Protein AF-A0A830C134-F1 (afdb_monomer)

pLDDT: mean 72.04, std 15.64, range [42.56, 89.25]

Solvent-accessible surface area (backbone atoms only — not comparable to full-atom values): 4432 Å² total; per-residue (Å²): 132,84,79,70,89,72,57,67,67,67,53,51,63,68,41,47,77,33,81,44,78,48,73,47,98,86,76,50,62,48,48,27,32,28,69,47,71,52,100,72,60,33,37,34,31,45,41,78,62,81,86,74,74,102,62,100,78,69,74,84,62,72,46,76,46,77,62,130

Sequence (68 aa):
MQTVPVNPKPFLNNLTGKPVMVKLKWGMEYKGFLVSVDSYMNLQVHITQVFFCNACATLFLPKYVKMQ

Organism: NCBI:txid374723

Structure (mmCIF, N/CA/C/O backbone):
data_AF-A0A830C134-F1
#
_entry.id   AF-A0A830C134-F1
#
loop_
_atom_site.group_PDB
_atom_site.id
_atom_site.type_symbol
_atom_site.label_atom_id
_atom_site.label_alt_id
_atom_site.label_comp_id
_atom_site.label_asym_id
_atom_site.label_entity_id
_atom_site.label_seq_id
_atom_site.pdbx_PDB_ins_code
_atom_site.Cartn_x
_atom_site.Cartn_y
_atom_site.Cartn_z
_atom_site.occupancy
_atom_site.B_iso_or_equiv
_atom_site.auth_seq_id
_atom_site.auth_comp_id
_atom_site.auth_asym_id
_atom_site.auth_atom_id
_atom_site.pdbx_PDB_model_num
ATOM 1 N N . MET A 1 1 ? 10.483 -24.764 -11.330 1.00 49.19 1 MET A N 1
ATOM 2 C CA . MET A 1 1 ? 9.221 -24.013 -11.165 1.00 49.19 1 MET A CA 1
ATOM 3 C C . MET A 1 1 ? 9.182 -22.961 -12.266 1.00 49.19 1 MET A C 1
ATOM 5 O O . MET A 1 1 ? 9.964 -22.022 -12.201 1.00 49.19 1 MET A O 1
ATOM 9 N N . GLN A 1 2 ? 8.408 -23.164 -13.335 1.00 51.47 2 GLN A N 1
ATOM 10 C CA . GLN A 1 2 ? 8.270 -22.151 -14.387 1.00 51.47 2 GLN A CA 1
ATOM 11 C C . GLN A 1 2 ? 7.532 -20.948 -13.792 1.00 51.47 2 GLN A C 1
ATOM 13 O O . GLN A 1 2 ? 6.424 -21.095 -13.276 1.00 51.47 2 GLN A O 1
ATOM 18 N N . THR A 1 3 ? 8.161 -19.775 -13.800 1.00 59.66 3 THR A N 1
ATOM 19 C CA . THR A 1 3 ? 7.528 -18.538 -13.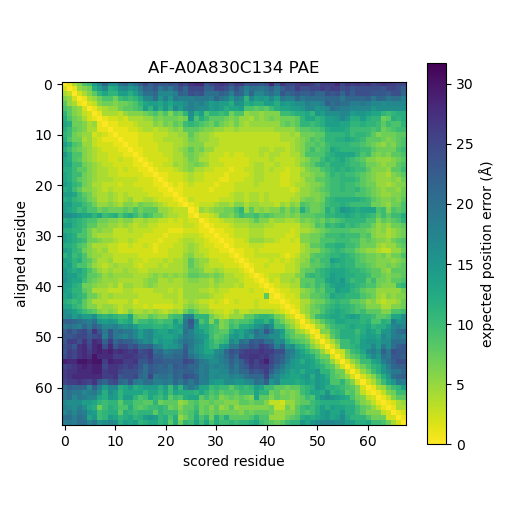344 1.00 59.66 3 THR A CA 1
ATOM 20 C C . THR A 1 3 ? 6.565 -18.095 -14.433 1.00 59.66 3 THR A C 1
ATOM 22 O O . THR A 1 3 ? 6.947 -17.394 -15.369 1.00 59.66 3 THR A O 1
ATOM 25 N N . VAL A 1 4 ? 5.322 -18.565 -14.354 1.00 72.88 4 VAL A N 1
ATOM 26 C CA . VAL A 1 4 ? 4.240 -18.024 -15.177 1.00 72.88 4 VAL A CA 1
ATOM 27 C C . VAL A 1 4 ? 4.251 -16.503 -14.996 1.00 72.88 4 VAL A C 1
ATOM 29 O O . VAL A 1 4 ? 4.279 -16.055 -13.846 1.00 72.88 4 VAL A O 1
ATOM 32 N N . PRO A 1 5 ? 4.288 -15.704 -16.075 1.00 69.62 5 PRO A N 1
ATOM 33 C CA . PRO A 1 5 ? 4.284 -14.254 -15.958 1.00 69.62 5 PRO A CA 1
ATOM 34 C C . PRO A 1 5 ? 2.958 -13.829 -15.327 1.00 69.62 5 PRO A C 1
ATOM 36 O O . PRO A 1 5 ? 1.909 -13.815 -15.971 1.00 69.62 5 PRO A O 1
ATOM 39 N N . VAL A 1 6 ? 2.992 -13.550 -14.025 1.00 70.31 6 VAL A N 1
ATOM 40 C CA . VAL A 1 6 ? 1.806 -13.150 -13.276 1.00 70.31 6 VAL A CA 1
ATOM 41 C C . VAL A 1 6 ? 1.603 -11.668 -13.519 1.00 70.31 6 VAL A C 1
ATOM 43 O O . VAL A 1 6 ? 2.438 -10.838 -13.158 1.00 70.31 6 VAL A O 1
ATOM 46 N N . ASN A 1 7 ? 0.492 -11.330 -14.160 1.00 78.19 7 ASN A N 1
ATOM 47 C CA . ASN A 1 7 ? 0.168 -9.942 -14.424 1.00 78.19 7 ASN A CA 1
ATOM 48 C C . ASN A 1 7 ? -0.092 -9.231 -13.070 1.00 78.19 7 ASN A C 1
ATOM 50 O O . ASN A 1 7 ? -0.809 -9.771 -12.222 1.00 78.19 7 ASN A O 1
ATOM 54 N N . PRO A 1 8 ? 0.463 -8.034 -12.822 1.00 78.81 8 PRO A N 1
ATOM 55 C CA . PRO A 1 8 ? 0.468 -7.434 -11.483 1.00 78.81 8 PRO A CA 1
ATOM 56 C C . PRO A 1 8 ? -0.932 -7.034 -10.991 1.00 78.81 8 PRO A C 1
ATOM 58 O O . PRO A 1 8 ? -1.228 -7.144 -9.804 1.00 78.81 8 PRO A O 1
ATOM 61 N N . LYS A 1 9 ? -1.833 -6.642 -11.904 1.00 80.06 9 LYS A N 1
ATOM 62 C CA . LYS A 1 9 ? -3.235 -6.314 -11.585 1.00 80.06 9 LYS A CA 1
ATOM 63 C C . LYS A 1 9 ? -4.017 -7.499 -10.992 1.00 80.06 9 LYS A C 1
ATOM 65 O O . LYS A 1 9 ? -4.531 -7.364 -9.883 1.00 80.06 9 LYS A O 1
ATOM 70 N N . PRO A 1 10 ? -4.123 -8.662 -11.668 1.00 84.62 10 PRO A N 1
ATOM 71 C CA . PRO A 1 10 ? -4.821 -9.810 -11.092 1.00 84.62 10 PRO A CA 1
ATOM 72 C C . PRO A 1 10 ? -4.122 -10.366 -9.847 1.00 84.62 10 PRO A C 1
ATOM 74 O O . PRO A 1 10 ? -4.808 -10.887 -8.973 1.00 84.62 10 PRO A O 1
ATOM 77 N N . PHE A 1 11 ? -2.799 -10.214 -9.726 1.00 85.81 11 PHE A N 1
ATOM 78 C CA . PHE A 1 11 ? -2.066 -10.603 -8.521 1.00 85.81 11 PHE A CA 1
ATOM 79 C C . PHE A 1 11 ? -2.519 -9.811 -7.288 1.00 85.81 11 PHE A C 1
ATOM 81 O O . PHE A 1 11 ? -2.874 -10.410 -6.275 1.00 85.81 11 PHE A O 1
ATOM 88 N N . LEU A 1 12 ? -2.586 -8.480 -7.383 1.00 84.31 12 LEU A N 1
ATOM 89 C CA . LEU A 1 12 ? -3.025 -7.642 -6.264 1.00 84.31 12 LEU A CA 1
ATOM 90 C C . LEU A 1 12 ? -4.488 -7.870 -5.887 1.00 84.31 12 LEU A C 1
ATOM 92 O O . LEU A 1 12 ? -4.798 -7.963 -4.703 1.00 84.31 12 LEU A O 1
ATOM 96 N N . ASN A 1 13 ? -5.368 -8.042 -6.876 1.00 84.88 13 ASN A N 1
ATOM 97 C CA . ASN A 1 13 ? -6.773 -8.359 -6.615 1.00 84.88 13 ASN A CA 1
ATOM 98 C C . ASN A 1 13 ? -6.941 -9.693 -5.8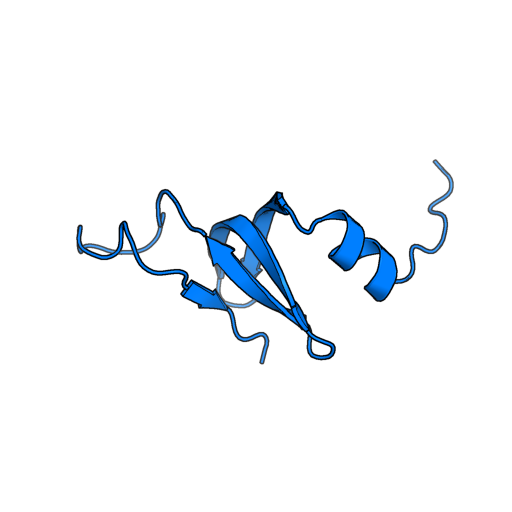72 1.00 84.88 13 ASN A C 1
ATOM 100 O O . ASN 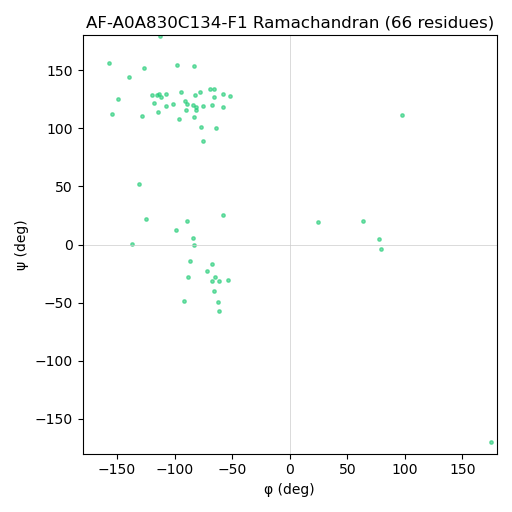A 1 13 ? -7.865 -9.841 -5.080 1.00 84.88 13 ASN A O 1
ATOM 104 N N . ASN A 1 14 ? -6.041 -10.657 -6.096 1.00 88.44 14 ASN A N 1
ATOM 105 C CA . ASN A 1 14 ? -6.055 -11.932 -5.378 1.00 88.44 14 ASN A CA 1
ATOM 106 C C . ASN A 1 14 ? -5.610 -11.803 -3.910 1.00 88.44 14 ASN A C 1
ATOM 108 O O . ASN A 1 14 ? -5.937 -12.656 -3.084 1.00 88.44 14 ASN A O 1
ATOM 112 N N . LEU A 1 15 ? -4.850 -10.754 -3.587 1.00 86.62 15 LEU A N 1
ATOM 113 C CA . LEU A 1 15 ? -4.358 -10.472 -2.240 1.00 86.62 15 LEU A CA 1
ATOM 114 C C . LEU A 1 15 ? -5.353 -9.666 -1.398 1.00 86.62 15 LEU A C 1
ATOM 116 O O . LEU A 1 15 ? -5.195 -9.601 -0.179 1.00 86.62 15 LEU A O 1
ATOM 120 N N . THR A 1 16 ? -6.382 -9.077 -2.012 1.00 89.25 16 THR A N 1
ATOM 121 C CA . THR A 1 16 ? -7.450 -8.372 -1.296 1.00 89.25 16 THR A CA 1
ATOM 122 C C . THR A 1 16 ? -8.141 -9.319 -0.308 1.00 89.25 16 THR A C 1
ATOM 124 O O . THR A 1 16 ? -8.507 -10.442 -0.649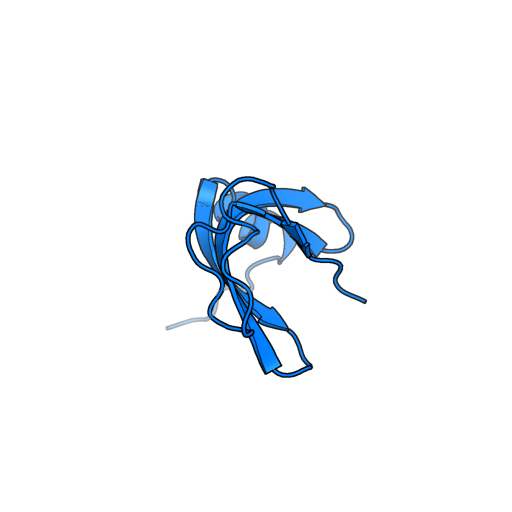 1.00 89.25 16 THR A O 1
ATOM 127 N N . GLY A 1 17 ? -8.284 -8.888 0.945 1.00 87.31 17 GLY A N 1
ATOM 128 C CA . GLY A 1 17 ? -8.833 -9.677 2.051 1.00 87.31 17 GLY A CA 1
ATOM 129 C C . GLY A 1 17 ? -7.858 -10.681 2.680 1.00 87.31 17 GLY A C 1
ATOM 130 O O . GLY A 1 17 ? -8.207 -11.323 3.670 1.00 87.31 17 GLY A O 1
ATOM 131 N N . LYS A 1 18 ? -6.635 -10.826 2.150 1.00 88.69 18 LYS A N 1
ATOM 132 C CA . LYS A 1 18 ? -5.605 -11.716 2.706 1.00 88.69 18 LYS A CA 1
ATOM 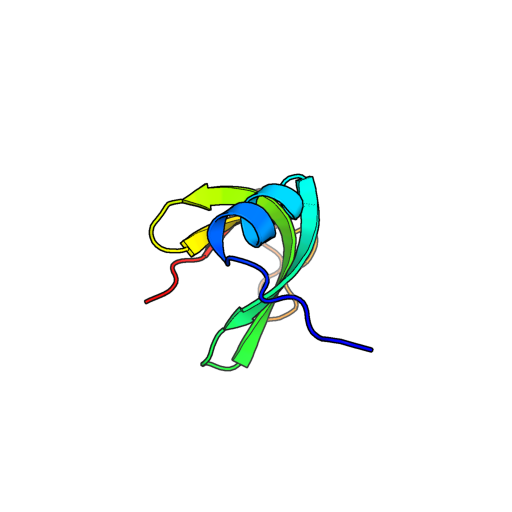133 C C . LYS A 1 18 ? -4.615 -10.938 3.586 1.00 88.69 18 LYS A C 1
ATOM 135 O O . LYS A 1 18 ? -4.429 -9.731 3.396 1.00 88.69 18 LYS A O 1
ATOM 140 N N . PRO A 1 19 ? -3.964 -11.607 4.557 1.00 88.44 19 PRO A N 1
ATOM 141 C CA . PRO A 1 19 ? -2.855 -11.011 5.288 1.00 88.44 19 PRO A CA 1
ATOM 142 C C . PRO A 1 19 ? -1.676 -10.773 4.335 1.00 88.44 19 PRO A C 1
ATOM 144 O O . PRO A 1 19 ? -1.227 -11.688 3.645 1.00 88.44 19 PRO A O 1
ATOM 147 N N . VAL A 1 20 ? -1.175 -9.541 4.306 1.00 87.44 20 VAL A N 1
ATOM 148 C CA . VAL A 1 20 ? -0.066 -9.105 3.453 1.00 87.44 20 VAL A CA 1
ATOM 149 C C . VAL A 1 20 ? 1.030 -8.434 4.275 1.00 87.44 20 VAL A C 1
ATOM 151 O O . VAL A 1 20 ? 0.785 -7.827 5.323 1.00 87.44 20 VAL A O 1
ATOM 154 N N . MET A 1 21 ? 2.258 -8.528 3.769 1.00 86.69 21 MET A N 1
ATOM 155 C CA . MET A 1 21 ? 3.402 -7.775 4.266 1.00 86.69 21 MET A CA 1
ATOM 156 C C . MET A 1 21 ? 3.858 -6.806 3.178 1.00 86.69 21 MET A C 1
ATOM 158 O O . MET A 1 21 ? 4.329 -7.224 2.122 1.00 86.69 21 MET A O 1
ATOM 162 N N . VAL A 1 22 ? 3.716 -5.512 3.444 1.00 84.38 22 VAL A N 1
ATOM 163 C CA . VAL A 1 22 ? 4.103 -4.438 2.530 1.00 84.38 22 VAL A CA 1
ATOM 164 C C . VAL A 1 22 ? 5.428 -3.869 3.002 1.00 84.38 22 VAL A C 1
ATOM 166 O O . VAL A 1 22 ? 5.525 -3.374 4.125 1.00 84.38 22 VAL A O 1
ATOM 169 N N . LYS A 1 23 ? 6.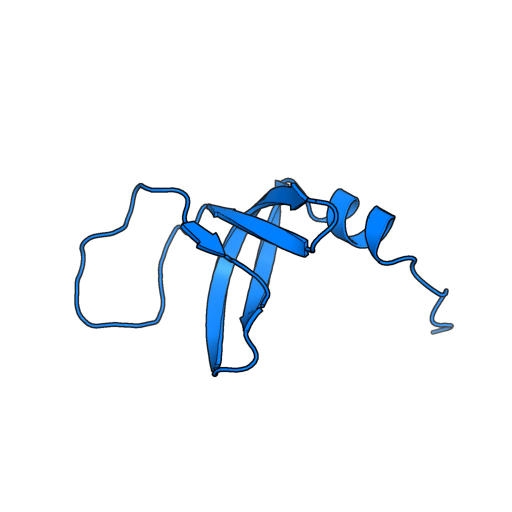444 -3.926 2.143 1.00 82.81 23 LYS A N 1
ATOM 170 C CA . LYS A 1 23 ? 7.745 -3.305 2.389 1.00 82.81 23 LYS A CA 1
ATOM 171 C C . LYS A 1 23 ? 7.882 -2.081 1.499 1.00 82.81 23 LYS A C 1
ATOM 173 O O . LYS A 1 23 ? 7.828 -2.196 0.276 1.00 82.81 23 LYS A O 1
ATOM 178 N N . LEU A 1 24 ? 8.048 -0.915 2.110 1.00 82.12 24 LEU A N 1
ATOM 179 C CA . LEU A 1 24 ? 8.373 0.310 1.393 1.00 82.12 24 LEU A CA 1
ATOM 180 C C . LEU A 1 24 ? 9.880 0.389 1.144 1.00 82.12 24 LEU A C 1
ATOM 182 O O . LEU A 1 24 ? 10.686 -0.113 1.926 1.00 82.12 24 LEU A O 1
ATOM 186 N N . LYS A 1 25 ? 10.260 1.104 0.079 1.00 78.12 25 LYS A N 1
ATOM 187 C CA . LYS A 1 25 ? 11.663 1.345 -0.299 1.00 78.12 25 LYS A CA 1
ATOM 188 C C . LYS A 1 25 ? 12.498 1.935 0.846 1.00 78.12 25 LYS A C 1
ATOM 190 O O . LYS A 1 25 ? 13.686 1.662 0.947 1.00 78.12 25 LYS A O 1
ATOM 195 N N . TRP A 1 26 ? 11.856 2.707 1.719 1.00 79.88 26 TRP A N 1
ATOM 196 C CA . TRP A 1 26 ? 12.478 3.414 2.839 1.00 79.88 26 TRP A CA 1
ATOM 197 C C . TRP A 1 26 ? 12.537 2.600 4.141 1.00 79.88 26 TRP A C 1
ATOM 199 O O . TRP A 1 26 ? 12.659 3.172 5.218 1.00 79.88 26 TRP A O 1
ATOM 209 N N . GLY A 1 27 ? 12.422 1.270 4.066 1.00 74.69 27 GLY A N 1
ATOM 210 C CA . GLY A 1 27 ? 12.585 0.381 5.224 1.00 74.69 27 GLY A CA 1
ATOM 211 C C . GLY A 1 27 ? 11.382 0.325 6.167 1.00 74.69 27 GLY A C 1
ATOM 212 O O . GLY A 1 27 ? 11.440 -0.337 7.198 1.00 74.69 27 GLY A O 1
ATOM 213 N N . MET A 1 28 ? 10.277 0.986 5.818 1.00 77.38 28 MET A N 1
ATOM 214 C CA . MET A 1 28 ? 9.024 0.828 6.545 1.00 77.38 28 MET A CA 1
ATOM 215 C C . MET A 1 28 ? 8.351 -0.476 6.134 1.00 77.38 28 MET A C 1
ATOM 217 O O . MET A 1 28 ? 8.175 -0.757 4.947 1.00 77.38 28 MET A O 1
ATOM 221 N N . GLU A 1 29 ? 7.934 -1.245 7.129 1.00 80.62 29 GLU A N 1
ATOM 222 C CA . GLU A 1 29 ? 7.213 -2.491 6.927 1.00 80.62 29 GLU A CA 1
ATOM 223 C C . GLU A 1 29 ? 5.840 -2.401 7.586 1.00 80.62 29 GLU A C 1
ATOM 225 O O . GLU A 1 29 ? 5.712 -2.074 8.769 1.00 80.62 29 GLU A O 1
ATOM 230 N N . TYR A 1 30 ? 4.805 -2.725 6.817 1.00 79.56 30 TYR A N 1
ATOM 231 C CA . TYR A 1 30 ? 3.441 -2.836 7.311 1.00 79.56 30 TYR A CA 1
ATOM 232 C C . TYR A 1 30 ? 2.977 -4.279 7.188 1.00 79.56 30 TYR A C 1
ATOM 234 O O . TYR A 1 30 ? 3.069 -4.889 6.122 1.00 79.56 30 TYR A O 1
ATOM 242 N N . LYS A 1 31 ? 2.463 -4.822 8.289 1.00 82.81 31 LYS A N 1
ATOM 243 C CA . LYS A 1 31 ? 1.810 -6.129 8.333 1.00 82.81 31 LYS A CA 1
ATOM 244 C C . LYS A 1 31 ? 0.342 -5.903 8.656 1.00 82.81 31 LYS A C 1
ATOM 246 O O . LYS A 1 31 ? 0.021 -5.184 9.601 1.00 82.81 31 LYS A O 1
ATOM 251 N N . GLY A 1 32 ? -0.541 -6.489 7.864 1.00 86.38 32 GLY A N 1
ATOM 252 C CA . GLY A 1 32 ? -1.974 -6.322 8.064 1.00 86.38 32 GLY A CA 1
ATOM 253 C C . GLY A 1 32 ? -2.794 -6.979 6.971 1.00 86.38 32 GLY A C 1
ATOM 254 O O . GLY A 1 32 ? -2.271 -7.730 6.152 1.00 86.38 32 GLY A O 1
ATOM 255 N N . PHE A 1 33 ? -4.088 -6.691 6.964 1.00 87.50 33 PHE A N 1
ATOM 256 C CA . PHE A 1 33 ? -5.009 -7.187 5.947 1.00 87.50 33 PHE A CA 1
ATOM 257 C C . PHE A 1 33 ? -5.165 -6.155 4.839 1.00 87.50 33 PHE A C 1
ATOM 259 O O . PHE A 1 33 ? -5.400 -4.975 5.116 1.00 87.50 33 PHE A O 1
ATOM 266 N N . LEU A 1 34 ? -5.036 -6.597 3.589 1.00 87.44 34 LEU A N 1
ATOM 267 C CA . LEU A 1 34 ? -5.262 -5.734 2.437 1.00 87.44 34 LEU A CA 1
ATOM 268 C C . LEU A 1 34 ? -6.765 -5.515 2.254 1.00 87.44 34 LEU A C 1
ATOM 270 O O . LEU A 1 34 ? -7.508 -6.471 2.054 1.00 87.44 34 LEU A O 1
ATOM 274 N N . VAL A 1 35 ? -7.214 -4.269 2.333 1.00 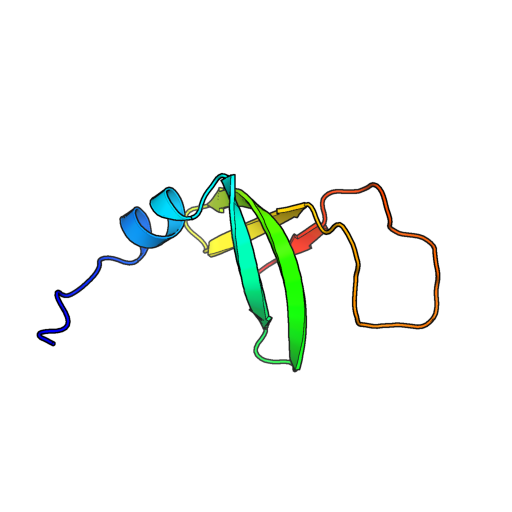87.69 35 VAL A N 1
ATOM 275 C CA . VAL A 1 35 ? -8.637 -3.904 2.244 1.00 87.69 35 VAL A CA 1
ATOM 276 C C . VAL A 1 35 ? -9.014 -3.603 0.810 1.00 87.69 35 VAL A C 1
ATOM 278 O O . VAL A 1 35 ? -10.011 -4.095 0.293 1.00 87.69 35 VAL A O 1
ATOM 281 N N . SER A 1 36 ? -8.198 -2.775 0.172 1.00 85.69 36 SER A N 1
ATOM 282 C CA . SER A 1 36 ? -8.424 -2.292 -1.174 1.00 85.69 36 SER A CA 1
ATOM 283 C C . SER A 1 36 ? -7.099 -1.868 -1.799 1.00 85.69 36 SER A C 1
ATOM 285 O O . SER A 1 36 ? -6.120 -1.565 -1.104 1.00 85.69 36 SER A O 1
ATOM 287 N N . VAL A 1 37 ? -7.086 -1.893 -3.126 1.00 86.12 37 VAL A N 1
ATOM 288 C CA . VAL A 1 37 ? -5.970 -1.496 -3.979 1.00 86.12 37 VAL A CA 1
ATOM 289 C C . VAL A 1 37 ? -6.511 -0.724 -5.169 1.00 86.12 37 VAL A C 1
ATOM 291 O O . VAL A 1 37 ? -7.587 -1.047 -5.672 1.00 86.12 37 VAL A O 1
ATOM 294 N N . ASP A 1 38 ? -5.777 0.284 -5.628 1.00 85.94 38 ASP A N 1
ATOM 295 C CA . ASP A 1 38 ? -6.141 1.051 -6.819 1.00 85.94 38 ASP A CA 1
ATOM 296 C C . ASP A 1 38 ? -5.160 0.837 -7.989 1.00 85.94 38 ASP A C 1
ATOM 298 O O . ASP A 1 38 ? -4.185 0.088 -7.900 1.00 85.94 38 ASP A O 1
ATOM 302 N N . SER A 1 39 ? -5.427 1.501 -9.118 1.00 83.00 39 SER A N 1
ATOM 303 C CA . SER A 1 39 ? -4.631 1.370 -10.350 1.00 83.00 39 SER A CA 1
ATOM 304 C C . SER A 1 39 ? -3.209 1.937 -10.244 1.00 83.00 39 SER A C 1
ATOM 306 O O . SER A 1 39 ? -2.371 1.601 -11.079 1.00 83.00 39 SER A O 1
ATOM 308 N N . TYR A 1 40 ? -2.939 2.772 -9.240 1.00 83.25 40 TYR A N 1
ATOM 309 C CA . TYR A 1 40 ? -1.632 3.338 -8.911 1.00 83.25 40 TYR A CA 1
ATOM 310 C C . TYR A 1 40 ? -0.931 2.585 -7.765 1.00 83.25 40 TYR A C 1
ATOM 312 O O . TYR A 1 40 ? 0.065 3.055 -7.227 1.00 83.25 40 TYR A O 1
ATOM 320 N N . MET A 1 41 ? -1.427 1.398 -7.394 1.00 81.00 41 MET A N 1
ATOM 321 C CA . MET A 1 41 ? -0.852 0.552 -6.342 1.00 81.00 41 MET A CA 1
ATOM 322 C C . MET A 1 41 ? -0.882 1.181 -4.937 1.00 81.00 41 MET A C 1
ATOM 324 O O . MET A 1 41 ? -0.137 0.732 -4.065 1.00 81.00 41 MET A O 1
ATOM 328 N N . ASN A 1 42 ? -1.735 2.178 -4.663 1.00 84.25 42 ASN A N 1
ATOM 329 C CA . ASN A 1 42 ? -1.959 2.578 -3.275 1.00 84.25 42 ASN A CA 1
ATOM 330 C C . ASN A 1 42 ? -2.710 1.450 -2.570 1.00 84.25 42 ASN A C 1
ATOM 332 O O . ASN A 1 42 ? -3.668 0.879 -3.097 1.00 84.25 42 ASN A O 1
ATOM 336 N N . LEU A 1 43 ? -2.237 1.110 -1.373 1.00 84.25 43 LEU A N 1
ATOM 337 C CA . LEU A 1 43 ? -2.766 -0.000 -0.594 1.00 84.25 43 LEU A CA 1
ATOM 338 C C . LEU A 1 43 ? -3.461 0.556 0.639 1.00 84.25 43 LEU A C 1
ATOM 340 O O . LEU A 1 43 ? -2.862 1.290 1.432 1.00 84.25 43 LEU A O 1
ATOM 344 N N . GLN A 1 44 ? -4.709 0.157 0.840 1.00 84.56 44 GLN A N 1
ATOM 345 C CA . GLN A 1 44 ? -5.369 0.337 2.121 1.00 84.56 44 GLN A CA 1
ATOM 346 C C . GLN A 1 44 ? -5.106 -0.910 2.960 1.00 84.56 44 GLN A C 1
ATOM 348 O O . GLN A 1 44 ? -5.527 -2.008 2.594 1.00 84.56 44 GLN A O 1
ATOM 353 N N . VAL A 1 45 ? -4.390 -0.749 4.073 1.00 83.81 45 VAL A N 1
ATOM 354 C CA . VAL A 1 45 ? -4.029 -1.869 4.949 1.00 83.81 45 VAL A CA 1
ATOM 355 C C . VAL A 1 45 ? -4.658 -1.656 6.322 1.00 83.81 45 VAL A C 1
ATOM 357 O O . VAL A 1 45 ? -4.393 -0.657 6.999 1.00 83.81 45 VAL A O 1
ATOM 360 N N . HIS A 1 46 ? -5.481 -2.612 6.755 1.00 82.25 46 HIS A N 1
ATOM 361 C CA . HIS A 1 46 ? -5.907 -2.708 8.148 1.00 82.25 46 HIS A CA 1
ATOM 362 C C . HIS A 1 46 ? -4.759 -3.308 8.954 1.00 82.25 46 HIS A C 1
ATOM 364 O O . HIS A 1 46 ? -4.500 -4.513 8.907 1.00 82.25 46 HIS A O 1
ATOM 370 N N . ILE A 1 47 ? -4.037 -2.440 9.656 1.00 69.06 47 ILE A N 1
ATOM 371 C CA . ILE A 1 47 ? -2.886 -2.814 10.471 1.00 69.06 47 ILE A CA 1
ATOM 372 C C . ILE A 1 47 ? -3.374 -3.117 11.883 1.00 69.06 47 ILE A C 1
ATOM 374 O O . ILE A 1 47 ? -3.975 -2.262 12.527 1.00 69.06 47 ILE A O 1
ATOM 378 N N . THR A 1 48 ? -3.089 -4.323 12.368 1.00 58.38 48 THR A N 1
ATOM 379 C CA . THR A 1 48 ? -3.403 -4.726 13.745 1.00 58.38 48 THR A CA 1
ATOM 380 C C . THR A 1 48 ? -2.279 -4.370 14.719 1.00 58.38 48 THR A C 1
ATOM 382 O O . THR A 1 48 ? -2.561 -4.098 15.879 1.00 58.38 48 THR A O 1
ATOM 385 N N . GLN A 1 49 ? -1.017 -4.308 14.266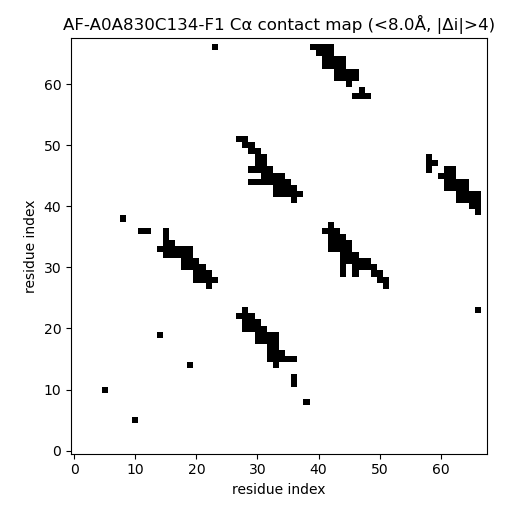 1.00 52.19 49 GLN A N 1
ATOM 386 C CA . GLN A 1 49 ? 0.135 -3.830 15.047 1.00 52.19 49 GLN A CA 1
ATOM 387 C C . GLN A 1 49 ? 1.192 -3.184 14.128 1.00 52.19 49 GLN A C 1
ATOM 389 O O . GLN A 1 49 ? 1.657 -3.797 13.167 1.00 52.19 49 GLN A O 1
ATOM 394 N N . VAL A 1 50 ? 1.575 -1.934 14.410 1.00 49.59 50 VAL A N 1
ATOM 395 C CA . VAL A 1 50 ? 2.646 -1.206 13.702 1.00 49.59 50 VAL A CA 1
ATOM 396 C C . VAL A 1 50 ? 3.981 -1.486 14.399 1.00 49.59 50 VAL A C 1
ATOM 398 O O . VAL A 1 50 ? 4.135 -1.154 15.568 1.00 49.59 50 VAL A O 1
ATOM 401 N N . PHE A 1 51 ? 4.963 -2.047 13.686 1.00 53.38 51 PHE A N 1
ATOM 402 C CA . PHE A 1 51 ? 6.295 -2.360 14.237 1.00 53.38 51 PHE A CA 1
ATOM 403 C C . PHE A 1 51 ? 7.281 -1.176 14.238 1.00 53.38 51 PHE A C 1
ATOM 405 O O . PHE A 1 51 ? 8.443 -1.347 14.593 1.00 53.38 51 PHE A O 1
ATOM 412 N N . PHE A 1 52 ? 6.841 0.032 13.873 1.00 50.41 52 PHE A N 1
ATOM 413 C CA . PHE A 1 52 ? 7.710 1.206 13.810 1.00 50.41 52 PHE A CA 1
ATOM 414 C C . PHE A 1 52 ? 7.123 2.390 14.596 1.00 50.41 52 PHE A C 1
ATOM 416 O O . PHE A 1 52 ? 6.161 3.017 14.156 1.00 50.41 52 PHE A O 1
ATOM 423 N N . CYS A 1 53 ? 7.785 2.706 15.717 1.00 42.84 53 CYS A N 1
ATOM 424 C CA . CYS A 1 53 ? 7.733 3.950 16.506 1.00 42.84 53 CYS A CA 1
ATOM 425 C C . CYS A 1 53 ? 6.819 4.010 17.759 1.00 42.84 53 CYS A C 1
ATOM 427 O O . CYS A 1 53 ? 5.597 4.040 17.668 1.00 42.84 53 CYS A O 1
ATOM 429 N N . ASN A 1 54 ? 7.475 4.078 18.930 1.00 44.72 54 ASN A N 1
ATOM 430 C CA . ASN A 1 54 ? 7.359 4.999 20.086 1.00 44.72 54 ASN A CA 1
ATOM 431 C C . ASN A 1 54 ? 6.068 5.791 20.431 1.00 44.72 54 ASN A C 1
ATOM 433 O O . ASN A 1 54 ? 6.148 6.750 21.196 1.00 44.72 54 ASN A O 1
ATOM 437 N N . ALA A 1 55 ? 4.881 5.428 19.950 1.00 44.25 55 ALA A N 1
ATOM 438 C CA . ALA A 1 55 ? 3.623 5.956 20.481 1.00 44.25 55 ALA A CA 1
ATOM 439 C C . ALA A 1 55 ? 2.474 4.971 20.234 1.00 44.25 55 ALA A C 1
ATOM 441 O O . ALA A 1 55 ? 2.033 4.749 19.109 1.00 44.25 55 ALA A O 1
ATOM 442 N N . CYS A 1 56 ? 1.976 4.417 21.332 1.00 42.56 56 CYS A N 1
ATOM 443 C CA . CYS A 1 56 ? 0.925 3.411 21.505 1.00 42.56 56 CYS A CA 1
ATOM 444 C C . CYS A 1 56 ? -0.480 3.766 20.924 1.00 42.56 56 CYS A C 1
ATOM 446 O O . CYS A 1 56 ? -1.487 3.269 21.410 1.00 42.56 56 CYS A O 1
ATOM 448 N N . ALA A 1 57 ? -0.618 4.636 19.912 1.00 42.56 57 ALA A N 1
ATOM 449 C CA . ALA A 1 57 ? -1.881 5.357 19.668 1.00 42.56 57 ALA A CA 1
ATOM 450 C C . ALA A 1 57 ? -2.524 5.243 18.265 1.00 42.56 57 ALA A C 1
ATOM 452 O O . ALA A 1 57 ? -3.333 6.091 17.908 1.00 42.56 57 ALA A O 1
ATOM 453 N N . THR A 1 58 ? -2.242 4.229 17.438 1.00 46.00 58 THR A N 1
ATOM 454 C CA . THR A 1 58 ? -2.981 4.056 16.153 1.00 46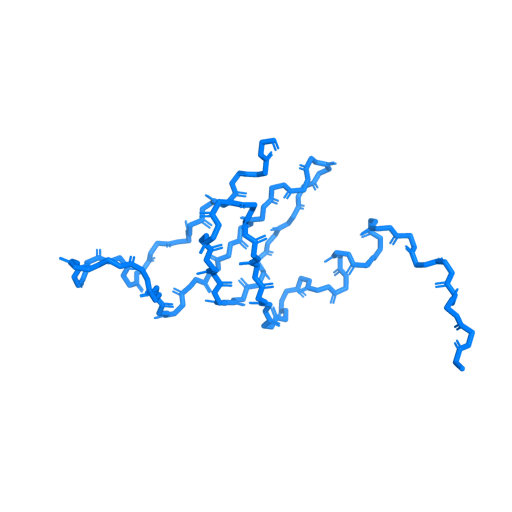.00 58 THR A CA 1
ATOM 455 C C . THR A 1 58 ? -3.496 2.635 15.924 1.00 46.00 58 THR A C 1
ATOM 457 O O . THR A 1 58 ? -3.266 2.035 14.882 1.00 46.00 58 THR A O 1
ATOM 460 N N . LEU A 1 59 ? -4.222 2.093 16.903 1.00 43.53 59 LEU A N 1
ATOM 461 C CA . LEU A 1 59 ? -4.787 0.737 16.846 1.00 43.53 59 LEU A CA 1
ATOM 462 C C . LEU A 1 59 ? -6.134 0.610 16.101 1.00 43.53 59 LEU A C 1
ATOM 464 O O . LEU A 1 59 ? -6.636 -0.500 15.999 1.00 43.53 59 LEU A O 1
ATOM 468 N N . PHE A 1 60 ? -6.722 1.685 15.554 1.00 46.22 60 PHE A N 1
ATOM 469 C CA . PHE A 1 60 ? -8.086 1.603 14.987 1.00 46.22 60 PHE A CA 1
ATOM 470 C C . PHE A 1 60 ? -8.345 2.304 13.646 1.00 46.22 60 PHE A C 1
ATOM 472 O O . PHE A 1 60 ? -9.465 2.223 13.146 1.00 46.22 60 PHE A O 1
ATOM 479 N N . LEU A 1 61 ? -7.357 2.952 13.017 1.00 52.44 61 LEU A N 1
ATOM 480 C CA . LEU A 1 61 ? -7.580 3.626 11.730 1.00 52.44 61 LEU A CA 1
ATOM 481 C C . LEU A 1 61 ? -6.914 2.868 10.571 1.00 52.44 61 LEU A C 1
ATOM 483 O O . LEU A 1 61 ? -5.721 2.566 10.665 1.00 52.44 61 LEU A O 1
ATOM 487 N N . PRO A 1 62 ? -7.641 2.573 9.470 1.00 57.94 62 PRO A N 1
ATOM 488 C CA . PRO A 1 62 ? -7.024 2.049 8.256 1.00 57.94 62 PRO A CA 1
ATOM 489 C C . PRO A 1 62 ? -5.964 3.041 7.777 1.00 57.94 62 PRO A C 1
ATOM 491 O O . PRO A 1 62 ? -6.281 4.189 7.462 1.00 57.94 62 PRO A O 1
ATOM 494 N N . LYS A 1 63 ? -4.697 2.617 7.734 1.00 64.50 63 LYS A N 1
ATOM 495 C CA . LYS A 1 63 ? -3.639 3.455 7.166 1.00 64.50 63 LYS A CA 1
ATOM 496 C C . LYS A 1 63 ? -3.644 3.294 5.651 1.00 64.50 63 LYS A C 1
ATOM 498 O O . LYS A 1 63 ? -3.588 2.179 5.130 1.00 64.50 63 LYS A O 1
ATOM 503 N N . TYR A 1 64 ? -3.682 4.428 4.962 1.00 63.47 64 TYR A N 1
ATOM 504 C CA . TYR A 1 64 ? -3.431 4.505 3.530 1.00 63.47 64 TYR A CA 1
ATOM 505 C C . TYR A 1 64 ? -1.923 4.510 3.297 1.00 63.47 64 TYR A C 1
ATOM 507 O O . TYR A 1 64 ? -1.219 5.411 3.758 1.00 63.47 64 TYR A O 1
ATOM 515 N N . VAL A 1 65 ? -1.425 3.496 2.594 1.00 67.50 65 VAL A N 1
ATOM 516 C CA . VAL A 1 65 ? -0.031 3.424 2.161 1.00 67.50 65 VAL A CA 1
ATOM 517 C C . VAL A 1 65 ? 0.030 3.937 0.728 1.00 67.50 65 VAL A C 1
ATOM 519 O O . VAL A 1 65 ? -0.436 3.271 -0.198 1.00 67.50 65 VAL A O 1
ATOM 522 N N . LYS A 1 66 ? 0.589 5.137 0.552 1.00 64.25 66 LYS A N 1
ATOM 523 C CA . LYS A 1 66 ? 0.820 5.721 -0.770 1.00 64.25 66 LYS A CA 1
ATOM 524 C C . LYS A 1 66 ? 2.136 5.187 -1.328 1.00 64.25 66 LYS A C 1
ATOM 526 O O . LYS A 1 66 ? 3.186 5.394 -0.717 1.00 64.25 66 LYS A O 1
ATOM 531 N N . MET A 1 67 ? 2.081 4.509 -2.469 1.00 61.59 67 MET A N 1
ATOM 532 C CA . MET A 1 67 ? 3.285 4.183 -3.229 1.00 61.59 67 MET A CA 1
ATOM 533 C C . MET A 1 67 ? 3.623 5.416 -4.076 1.00 61.59 67 MET A C 1
ATOM 535 O O . MET A 1 67 ? 2.836 5.794 -4.937 1.00 61.59 67 MET A O 1
ATOM 539 N N . GLN A 1 68 ? 4.707 6.120 -3.731 1.00 53.34 68 GLN A N 1
ATOM 540 C CA . GLN A 1 68 ? 5.236 7.242 -4.522 1.00 53.34 68 GLN A CA 1
ATOM 541 C C . GLN A 1 68 ? 6.066 6.739 -5.699 1.00 53.34 68 GLN A C 1
ATOM 543 O O . GLN A 1 68 ? 6.745 5.700 -5.522 1.00 53.34 68 GLN A O 1
#

Radius of gyration: 13.37 Å; Cα contacts (8 Å, |Δi|>4): 99; chains: 1; bounding box: 21×31×38 Å

InterPro domains:
  IPR001163 Sm domain, eukaryotic/archaea-type [PF01423] (10-45)
  IPR001163 Sm domain, eukaryotic/archaea-type [SM00651] (10-61)
  IPR010920 LSM domain superfamily [SSF50182] (7-47)
  IPR016487 Sm-like protein Lsm6/SmF [PTHR11021] (3-49)
  IPR034100 Small nuclear ribonucleoprotein F [cd01722] (7-44)
  IPR047575 Sm domain [PS52002] (7-65)

Mean predicted aligned error: 9.47 Å

Nearest PDB structures (foldseek):
  4f7u-assembly2_I  TM=6.794E-01  e=1.706E-05  Xenopus laevis
  6tfl-assembly1_A  TM=8.914E-01  e=2.070E-02  Halobacterium salinarum R1
  5mkn-assembly4_Z  TM=8.389E-01  e=1.241E-02  Methanococcus vannielii
  5mkn-assembly1_D  TM=8.483E-01  e=4.756E-02  Methanococcus vannielii
  5mkn-assembly3_U  TM=8.093E-01  e=4.462E-02  Methanococcus vannielii

Foldseek 3Di:
DPPDPDDVVVVVVVQAQHWDWDAAPVGFIATAHFHDADPQGWTFGQGCDGPDDDDPPDRDDGDTHDDD

Secondary structure (DSSP, 8-state):
-------HHHHHHHHTTSEEEEE-TTS-EEEEEEEEE-TT--EEEE-S---S-S----SSSPEEE---